Protein AF-A0A932GAU3-F1 (afdb_monomer_lite)

Sequence (92 aa):
MNWVETKDGARIYVTGLLTNRSPIAWSSIEFECRFFDANGGMVDAANSRAYVTMRPSDDSAFRAVVVPGVASNEYRSLKIAVSTARNSKGGF

Secondary structure (DSSP, 8-state):
-EEEEETTEEEEEEEEEEE--SSS-EEEEEEEEEEE-TTS-EEEEEEEEE---B-TT-EEEEEEEE--SS-GGG--EEEEEEEEEEETT---

Foldseek 3Di:
DDWDQDPVGIKDKDKDKDFAQDQFKWAFWKKKKWFAFPVRHTQDIDMDTDRDIAHHGDIDMDIDMDDHPDDPNRTDDMDMDGPDIDGPPDDD

Radius of gyration: 15.1 Å; chains: 1; bounding box: 36×22×41 Å

pLDDT: mean 91.51, std 8.44, range [47.31, 98.0]

Structure (mmCIF, N/CA/C/O backbone):
data_AF-A0A932GAU3-F1
#
_entry.id   AF-A0A932GAU3-F1
#
loop_
_atom_site.group_PDB
_atom_site.id
_atom_site.type_symbol
_atom_site.label_atom_id
_atom_site.label_alt_id
_atom_site.label_comp_id
_atom_site.label_asym_id
_atom_site.label_entity_id
_atom_site.label_seq_id
_atom_site.pdbx_PDB_ins_code
_atom_site.Cartn_x
_atom_site.Cartn_y
_atom_site.Cartn_z
_atom_site.occupancy
_atom_site.B_iso_or_equiv
_atom_site.auth_seq_id
_atom_site.auth_comp_id
_atom_site.auth_asym_id
_atom_site.auth_atom_id
_atom_site.pdbx_PDB_model_num
ATOM 1 N N . MET A 1 1 ? -2.034 -6.515 7.077 1.00 87.69 1 MET A N 1
ATOM 2 C CA . MET A 1 1 ? -2.713 -5.284 7.530 1.00 87.69 1 MET A CA 1
ATOM 3 C C . MET A 1 1 ? -2.627 -5.269 9.039 1.00 87.69 1 MET A C 1
ATOM 5 O O . MET A 1 1 ? -3.130 -6.201 9.646 1.00 87.69 1 MET A O 1
ATOM 9 N N . ASN A 1 2 ? -1.956 -4.279 9.618 1.00 93.00 2 ASN A N 1
ATOM 10 C CA . ASN A 1 2 ? -1.710 -4.218 11.057 1.00 93.00 2 ASN A CA 1
ATOM 11 C C . ASN A 1 2 ? -2.312 -2.939 11.632 1.00 93.00 2 ASN A C 1
ATOM 13 O O . ASN A 1 2 ? -2.014 -1.858 11.128 1.00 93.00 2 ASN A O 1
ATOM 17 N N . TRP A 1 3 ? -3.121 -3.070 12.679 1.00 95.06 3 TRP A N 1
ATOM 18 C CA . TRP A 1 3 ? -3.617 -1.945 13.466 1.00 95.06 3 TRP A CA 1
ATOM 19 C C . TRP A 1 3 ? -2.612 -1.612 14.559 1.00 95.06 3 TRP A C 1
ATOM 21 O O . TRP A 1 3 ? -2.121 -2.508 15.245 1.00 95.06 3 TRP A O 1
ATOM 31 N N . VAL A 1 4 ? -2.284 -0.334 14.697 1.00 95.75 4 VAL A N 1
ATOM 32 C CA . VAL A 1 4 ? -1.327 0.156 15.685 1.00 95.75 4 VAL A CA 1
ATOM 33 C C . VAL A 1 4 ? -1.880 1.430 16.295 1.00 95.75 4 VAL A C 1
ATOM 35 O O . VAL A 1 4 ? -2.159 2.391 15.580 1.00 95.75 4 VAL A O 1
ATOM 38 N N . GLU A 1 5 ? -1.995 1.444 17.618 1.00 95.25 5 GLU A N 1
ATOM 39 C CA . GLU A 1 5 ? -2.276 2.669 18.357 1.00 95.25 5 GLU A CA 1
ATOM 40 C C . GLU A 1 5 ? -1.015 3.525 18.430 1.00 95.25 5 GLU A C 1
ATOM 42 O O . GLU A 1 5 ? 0.063 3.059 18.806 1.00 95.25 5 GLU A O 1
ATOM 47 N N . THR A 1 6 ? -1.147 4.790 18.048 1.00 93.31 6 THR A N 1
ATOM 48 C CA . THR A 1 6 ? -0.077 5.782 18.157 1.00 93.31 6 THR A CA 1
ATOM 49 C C . THR A 1 6 ? -0.532 6.917 19.064 1.00 93.31 6 THR A C 1
ATOM 51 O O . THR A 1 6 ? -1.720 7.066 19.341 1.00 93.31 6 THR A O 1
ATOM 54 N N . LYS A 1 7 ? 0.402 7.771 19.492 1.00 93.69 7 LYS A N 1
ATOM 55 C CA . LYS A 1 7 ? 0.068 8.990 20.251 1.00 93.69 7 LYS A CA 1
ATOM 56 C C . LYS A 1 7 ? -0.932 9.908 19.520 1.00 93.69 7 LYS A C 1
ATOM 58 O O . LYS A 1 7 ? -1.639 10.666 20.169 1.00 93.69 7 LYS A O 1
ATOM 63 N N . ASP A 1 8 ? -0.992 9.806 18.190 1.00 92.06 8 ASP A N 1
ATOM 64 C CA . ASP A 1 8 ? -1.829 10.616 17.301 1.00 92.06 8 ASP A CA 1
ATOM 65 C C . ASP A 1 8 ? -3.054 9.822 16.789 1.00 92.06 8 ASP A C 1
ATOM 67 O O . ASP A 1 8 ? -3.582 10.110 15.711 1.00 92.06 8 ASP A O 1
ATOM 71 N N . GLY A 1 9 ? -3.460 8.780 17.525 1.00 93.00 9 GLY A N 1
ATOM 72 C CA . GLY A 1 9 ? -4.592 7.903 17.217 1.00 93.00 9 GLY A CA 1
ATOM 73 C C . GLY A 1 9 ? -4.223 6.626 16.457 1.00 93.00 9 GLY A C 1
ATOM 74 O O . GLY A 1 9 ? -3.058 6.383 16.114 1.00 93.00 9 GLY A O 1
ATOM 75 N N . ALA A 1 10 ? -5.240 5.806 16.193 1.00 95.44 10 ALA A N 1
ATOM 76 C CA . ALA A 1 10 ? -5.105 4.532 15.500 1.00 95.44 10 ALA A CA 1
ATOM 77 C C . ALA A 1 10 ? -4.558 4.705 14.073 1.00 95.44 10 ALA A C 1
ATOM 79 O O . ALA A 1 10 ? -4.906 5.640 13.347 1.00 95.44 10 ALA A O 1
ATOM 80 N N . ARG A 1 11 ? -3.703 3.773 13.649 1.00 96.12 11 ARG A N 1
ATOM 81 C CA . ARG A 1 11 ? -3.157 3.685 12.290 1.00 96.12 11 ARG A CA 1
ATOM 82 C C . ARG A 1 11 ? -3.288 2.270 11.761 1.00 96.12 11 ARG A C 1
ATOM 84 O O . ARG A 1 11 ? -3.053 1.305 12.485 1.00 96.12 11 ARG A O 1
ATOM 91 N N . ILE A 1 12 ? -3.567 2.152 10.467 1.00 96.25 12 ILE A N 1
ATOM 92 C CA . ILE A 1 12 ? -3.435 0.892 9.739 1.00 96.25 12 ILE A CA 1
ATOM 93 C C . ILE A 1 12 ? -2.147 0.948 8.920 1.00 96.25 12 ILE A C 1
ATOM 95 O O . ILE A 1 12 ? -1.970 1.805 8.053 1.00 96.25 12 ILE A O 1
ATOM 99 N N . TYR A 1 13 ? -1.255 -0.003 9.168 1.00 94.88 13 TYR A N 1
ATOM 100 C CA . TYR A 1 13 ? -0.082 -0.249 8.344 1.00 94.88 13 TYR A CA 1
ATOM 101 C C . TYR A 1 13 ? -0.368 -1.383 7.361 1.00 94.88 13 TYR A C 1
ATOM 103 O O . TYR A 1 13 ? -0.625 -2.533 7.743 1.00 94.88 13 TYR A O 1
ATOM 111 N N . VAL A 1 14 ? -0.292 -1.062 6.074 1.00 94.56 14 VAL A N 1
ATOM 112 C CA . VAL A 1 14 ? -0.319 -2.042 4.988 1.00 94.56 14 VAL A CA 1
ATOM 113 C C . VAL A 1 14 ? 1.101 -2.202 4.480 1.00 94.56 14 VAL A C 1
ATOM 115 O O . VAL A 1 14 ? 1.671 -1.274 3.915 1.00 94.56 14 VAL A O 1
ATOM 118 N N . THR A 1 15 ? 1.676 -3.375 4.704 1.00 92.38 15 THR A N 1
ATOM 119 C CA . THR A 1 15 ? 3.007 -3.738 4.226 1.00 92.38 15 THR A CA 1
ATOM 120 C C . THR A 1 15 ? 2.905 -4.901 3.257 1.00 92.38 15 THR A C 1
ATOM 122 O O . THR A 1 15 ? 2.024 -5.753 3.384 1.00 92.38 15 THR A O 1
ATOM 125 N N . GLY A 1 16 ? 3.819 -4.949 2.300 1.00 90.50 16 GLY A N 1
ATOM 126 C CA . GLY A 1 16 ? 3.901 -6.045 1.349 1.00 90.50 16 GLY A CA 1
ATOM 127 C C . GLY A 1 16 ? 5.200 -6.006 0.563 1.00 90.50 16 GLY A C 1
ATOM 128 O O . GLY A 1 16 ? 6.006 -5.086 0.717 1.00 90.50 16 GLY A O 1
ATOM 129 N N . LEU A 1 17 ? 5.379 -7.019 -0.277 1.00 92.12 17 LEU A N 1
ATOM 130 C CA . LEU A 1 17 ? 6.470 -7.100 -1.235 1.00 92.12 17 LEU A CA 1
ATOM 131 C C . LEU A 1 17 ? 5.917 -6.779 -2.621 1.00 92.12 17 LEU A C 1
ATOM 133 O O . LEU A 1 17 ? 4.943 -7.391 -3.061 1.00 92.12 17 LEU A O 1
ATOM 137 N N . LEU A 1 18 ? 6.522 -5.807 -3.289 1.00 91.62 18 LEU A N 1
ATOM 138 C CA . LEU A 1 18 ? 6.318 -5.570 -4.706 1.00 91.62 18 LEU A CA 1
ATOM 139 C C . LEU A 1 18 ? 7.417 -6.305 -5.471 1.00 91.62 18 LEU A C 1
ATOM 141 O O . LEU A 1 18 ? 8.588 -6.149 -5.142 1.00 91.62 18 LEU A O 1
ATOM 145 N N . THR A 1 19 ? 7.033 -7.033 -6.515 1.00 92.94 19 THR A N 1
ATOM 146 C CA . THR A 1 19 ? 7.957 -7.688 -7.448 1.00 92.94 19 THR A CA 1
ATOM 147 C C . THR A 1 19 ? 7.745 -7.113 -8.841 1.00 92.94 19 THR A C 1
ATOM 149 O O . THR A 1 19 ? 6.626 -7.153 -9.366 1.00 92.94 19 THR A O 1
ATOM 152 N N . ASN A 1 20 ? 8.803 -6.622 -9.483 1.00 93.38 20 ASN A N 1
ATOM 153 C CA . ASN A 1 20 ? 8.726 -6.203 -10.881 1.00 93.38 20 ASN A CA 1
ATOM 154 C C . ASN A 1 20 ? 8.903 -7.418 -11.801 1.00 93.38 20 ASN A C 1
ATOM 156 O O . ASN A 1 20 ? 10.017 -7.840 -12.090 1.00 93.38 20 ASN A O 1
ATOM 160 N N . ARG A 1 21 ? 7.797 -7.973 -12.302 1.00 93.31 21 ARG A N 1
ATOM 161 C CA . ARG A 1 21 ? 7.822 -9.105 -13.251 1.00 93.31 21 ARG A CA 1
ATOM 162 C C . ARG A 1 21 ? 7.937 -8.688 -14.719 1.00 93.31 21 ARG A C 1
ATOM 164 O O . ARG A 1 21 ? 7.874 -9.539 -15.601 1.00 93.31 21 ARG A O 1
ATOM 171 N N . SER A 1 22 ? 8.050 -7.393 -14.998 1.00 91.94 22 SER A N 1
ATOM 172 C CA . SER A 1 22 ? 8.191 -6.898 -16.365 1.00 91.94 22 SER A CA 1
ATOM 173 C C . SER A 1 22 ? 9.662 -6.907 -16.808 1.00 91.94 22 SER A C 1
ATOM 175 O O . SER A 1 22 ? 10.558 -6.837 -15.966 1.00 91.94 22 SER A O 1
ATOM 177 N N . PRO A 1 23 ? 9.945 -6.931 -18.123 1.00 92.25 23 PRO A N 1
ATOM 178 C CA . PRO A 1 23 ? 11.313 -6.837 -18.638 1.00 92.25 23 PRO A CA 1
ATOM 179 C C . PRO A 1 23 ? 11.888 -5.409 -18.575 1.00 92.25 23 PRO A C 1
ATOM 181 O O . PRO A 1 23 ? 12.999 -5.167 -19.044 1.00 92.25 23 PRO A O 1
ATOM 184 N N . ILE A 1 24 ? 11.145 -4.444 -18.023 1.00 93.56 24 ILE A N 1
ATOM 185 C CA . ILE A 1 24 ? 11.505 -3.026 -17.983 1.00 93.56 24 ILE A CA 1
ATOM 186 C C . ILE A 1 24 ? 11.617 -2.580 -16.526 1.00 93.56 24 ILE A C 1
ATOM 188 O O . ILE A 1 24 ? 10.840 -2.989 -15.671 1.00 93.56 24 ILE A O 1
ATOM 192 N N . ALA A 1 25 ? 12.585 -1.716 -16.232 1.00 93.75 25 ALA A N 1
ATOM 193 C CA . ALA A 1 25 ? 12.708 -1.136 -14.904 1.00 93.75 25 ALA A CA 1
ATOM 194 C C . ALA A 1 25 ? 11.590 -0.110 -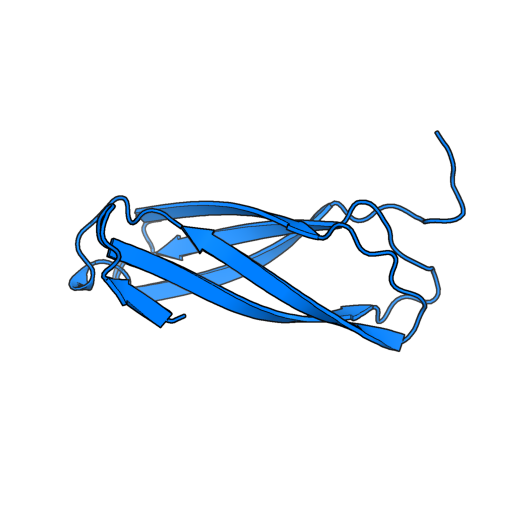14.630 1.00 93.75 25 ALA A C 1
ATOM 196 O O . ALA A 1 25 ? 11.246 0.699 -15.496 1.00 93.75 25 ALA A O 1
ATOM 197 N N . TRP A 1 26 ? 11.029 -0.139 -13.423 1.00 94.12 26 TRP A N 1
ATOM 198 C CA . TRP A 1 26 ? 9.964 0.757 -12.974 1.00 94.12 26 TRP A CA 1
ATOM 199 C C . TRP A 1 26 ? 10.507 1.884 -12.104 1.00 94.12 26 TRP A C 1
ATOM 201 O O . TRP A 1 26 ? 11.414 1.674 -11.303 1.00 94.12 26 TRP A O 1
ATOM 211 N N . SER A 1 27 ? 9.914 3.067 -12.219 1.00 91.75 27 SER A N 1
ATOM 212 C CA . SER A 1 27 ? 10.098 4.201 -11.312 1.00 91.75 27 SER A CA 1
ATOM 213 C C . SER A 1 27 ? 8.760 4.901 -11.057 1.00 91.75 27 SER A C 1
ATOM 215 O O . SER A 1 27 ? 7.761 4.613 -11.722 1.00 91.75 27 SER A O 1
ATOM 217 N N . SER A 1 28 ? 8.735 5.842 -10.104 1.00 90.12 28 SER A N 1
ATOM 218 C CA . SER A 1 28 ? 7.532 6.620 -9.753 1.00 90.12 28 SER A CA 1
ATOM 219 C C . SER A 1 28 ? 6.321 5.727 -9.459 1.00 90.12 28 SER A C 1
ATOM 221 O O . SER A 1 28 ? 5.245 5.926 -10.021 1.00 90.12 28 SER A O 1
ATOM 223 N N . ILE A 1 29 ? 6.531 4.694 -8.642 1.00 91.88 29 ILE A N 1
ATOM 224 C CA . ILE A 1 29 ? 5.519 3.670 -8.398 1.00 91.88 29 ILE A CA 1
ATOM 225 C C . ILE A 1 29 ? 4.502 4.203 -7.388 1.00 91.88 29 ILE A C 1
ATOM 227 O O . ILE A 1 29 ? 4.863 4.640 -6.291 1.00 91.88 29 ILE A O 1
ATOM 231 N N . GLU A 1 30 ? 3.228 4.136 -7.751 1.00 92.44 30 GLU A N 1
ATOM 232 C CA . GLU A 1 30 ? 2.099 4.484 -6.898 1.00 92.44 30 GLU A CA 1
ATOM 233 C C . GLU A 1 30 ? 1.234 3.249 -6.653 1.00 92.44 30 GLU A C 1
ATOM 235 O O . GLU A 1 30 ? 1.006 2.436 -7.553 1.00 92.44 30 GLU A O 1
ATOM 240 N N . PHE A 1 31 ? 0.742 3.123 -5.426 1.00 90.19 31 PHE A N 1
ATOM 241 C CA . PHE A 1 31 ? -0.166 2.064 -5.019 1.00 90.19 31 PHE A CA 1
ATOM 242 C C . PHE A 1 31 ? -1.447 2.653 -4.483 1.00 90.19 31 PHE A C 1
ATOM 244 O O . PHE A 1 31 ? -1.431 3.639 -3.745 1.00 90.19 31 PHE A O 1
ATOM 251 N N . GLU A 1 32 ? -2.527 1.948 -4.755 1.00 93.88 32 GLU A N 1
ATOM 252 C CA . GLU A 1 32 ? -3.825 2.196 -4.173 1.00 93.88 32 GLU A CA 1
ATOM 253 C C . GLU A 1 32 ? -4.200 1.015 -3.275 1.00 93.88 32 GLU A C 1
ATOM 255 O O . GLU A 1 32 ? -4.137 -0.150 -3.678 1.00 93.88 32 GLU A O 1
ATOM 260 N N . CYS A 1 33 ? -4.579 1.326 -2.042 1.00 95.69 33 CYS A N 1
ATOM 261 C CA . CYS A 1 33 ? -5.171 0.404 -1.087 1.00 95.69 33 CYS A CA 1
ATOM 262 C C . CYS A 1 33 ? -6.653 0.752 -0.968 1.00 95.69 33 CYS A C 1
ATOM 264 O O . CYS A 1 33 ? -6.981 1.876 -0.597 1.00 95.69 33 CYS A O 1
ATOM 266 N N . ARG A 1 34 ? -7.537 -0.202 -1.257 1.00 96.88 34 ARG A N 1
ATOM 267 C CA . ARG A 1 34 ? -8.989 -0.059 -1.095 1.00 96.88 34 ARG A CA 1
ATOM 268 C C . ARG A 1 34 ? -9.480 -1.028 -0.037 1.00 96.88 34 ARG A C 1
ATOM 270 O O . ARG A 1 34 ? -9.178 -2.222 -0.118 1.00 96.88 34 ARG A O 1
ATOM 277 N N . PHE A 1 35 ? -10.244 -0.524 0.916 1.00 97.69 35 PHE A N 1
ATOM 278 C CA . PHE A 1 35 ? -10.782 -1.297 2.024 1.00 97.69 35 PHE A CA 1
ATOM 279 C C . PHE A 1 35 ? -12.292 -1.418 1.880 1.00 97.69 35 PHE A C 1
ATOM 281 O O . PHE A 1 35 ? -12.962 -0.445 1.539 1.00 97.69 35 PHE A O 1
ATOM 288 N N . PHE A 1 36 ? -12.821 -2.608 2.145 1.00 98.00 36 PHE A N 1
ATOM 289 C CA . PHE A 1 36 ? -14.236 -2.908 1.955 1.00 98.00 36 PHE A CA 1
ATOM 290 C C . PHE A 1 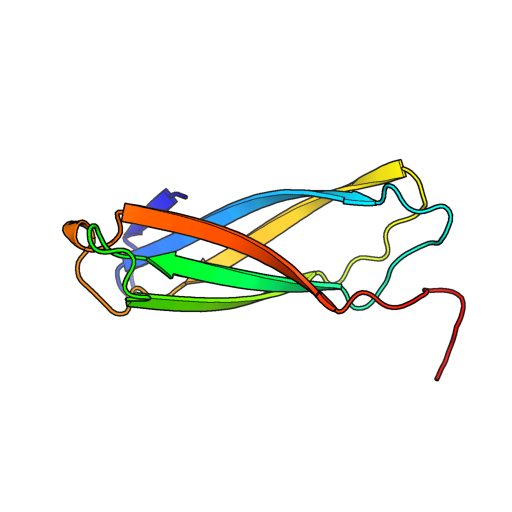36 ? -14.855 -3.522 3.206 1.00 98.00 36 PHE A C 1
ATOM 292 O O . PHE A 1 36 ? -14.185 -4.282 3.914 1.00 98.00 36 PHE A O 1
ATOM 299 N N . ASP A 1 37 ? -16.134 -3.233 3.421 1.00 97.75 37 ASP A N 1
ATOM 300 C CA . ASP A 1 37 ? -16.982 -3.847 4.438 1.00 97.75 37 ASP A CA 1
ATOM 301 C C . ASP A 1 37 ? -17.433 -5.269 4.059 1.00 97.75 37 ASP A C 1
ATOM 303 O O . ASP A 1 37 ? -17.052 -5.836 3.028 1.00 97.75 37 ASP A O 1
ATOM 307 N N . ALA A 1 38 ? -18.242 -5.873 4.932 1.00 97.31 38 ALA A N 1
ATOM 308 C CA . ALA A 1 38 ? -18.787 -7.215 4.741 1.00 97.31 38 ALA A CA 1
ATOM 309 C C . ALA A 1 38 ? -19.761 -7.339 3.557 1.00 97.31 38 ALA A C 1
ATOM 311 O O . ALA A 1 38 ? -19.921 -8.436 3.024 1.00 97.31 38 ALA A O 1
ATOM 312 N N . ASN A 1 39 ? -20.368 -6.234 3.128 1.00 97.50 39 ASN A N 1
ATOM 313 C CA . ASN A 1 39 ? -21.271 -6.163 1.982 1.00 97.50 39 ASN A CA 1
ATOM 314 C C . ASN A 1 39 ? -20.524 -5.850 0.673 1.00 97.50 39 ASN A C 1
ATOM 316 O O . ASN A 1 39 ? -21.134 -5.808 -0.394 1.00 97.50 39 ASN A O 1
ATOM 320 N N . GLY A 1 40 ? -19.206 -5.634 0.736 1.00 96.38 40 GLY A N 1
ATOM 321 C CA . GLY A 1 40 ? -18.383 -5.224 -0.398 1.00 96.38 40 GLY A CA 1
ATOM 322 C C . GLY A 1 40 ? -18.434 -3.723 -0.695 1.00 96.38 40 GLY A C 1
ATOM 323 O O . GLY A 1 40 ? -17.888 -3.299 -1.716 1.00 96.38 40 GLY A O 1
ATOM 324 N N . GLY A 1 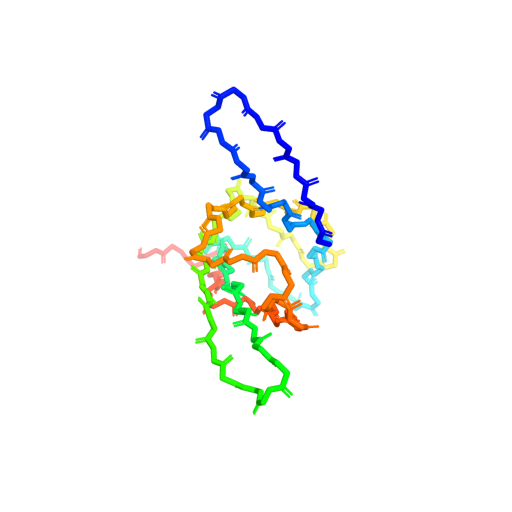41 ? -19.051 -2.918 0.172 1.00 97.75 41 GLY A N 1
ATOM 325 C CA . GLY A 1 41 ? -19.002 -1.460 0.119 1.00 97.75 41 GLY A CA 1
ATOM 326 C C . GLY A 1 41 ? -17.606 -0.960 0.475 1.00 97.75 41 GLY A C 1
ATOM 327 O O . GLY A 1 41 ? -16.971 -1.475 1.389 1.00 97.75 41 GLY A O 1
ATOM 328 N N . MET A 1 42 ? -17.081 0.013 -0.271 1.00 97.25 42 MET A N 1
ATOM 329 C CA . MET A 1 42 ? -15.769 0.589 0.033 1.00 97.25 42 MET A CA 1
ATOM 330 C C . MET A 1 42 ? -15.895 1.547 1.220 1.00 97.25 42 MET A C 1
ATOM 332 O O . MET A 1 42 ? -16.654 2.509 1.146 1.00 97.25 42 MET A O 1
ATOM 336 N N . VAL A 1 43 ? -15.141 1.291 2.288 1.00 97.56 43 VAL A N 1
ATOM 337 C CA . VAL A 1 43 ? -15.186 2.074 3.537 1.00 97.56 43 VAL A CA 1
ATOM 338 C C . VAL A 1 43 ? -13.987 2.992 3.714 1.00 97.56 43 VAL A C 1
ATOM 340 O O . VAL A 1 43 ? -14.058 3.958 4.466 1.00 97.56 43 VAL A O 1
ATOM 343 N N . ASP A 1 44 ? -12.883 2.703 3.027 1.00 96.38 44 ASP A N 1
ATOM 344 C CA . ASP A 1 44 ? -11.667 3.503 3.114 1.00 96.38 44 ASP A CA 1
ATOM 345 C C . ASP A 1 44 ? -10.798 3.310 1.867 1.00 96.38 44 ASP A C 1
ATOM 347 O O . ASP A 1 44 ? -10.882 2.289 1.168 1.00 96.38 44 ASP A O 1
ATOM 351 N N . ALA A 1 45 ? -9.930 4.280 1.603 1.00 94.94 45 ALA A N 1
ATOM 352 C CA . ALA A 1 45 ? -8.944 4.213 0.542 1.00 94.94 45 ALA A CA 1
ATOM 353 C C . ALA A 1 45 ? -7.696 5.022 0.900 1.00 94.94 45 ALA A C 1
ATOM 355 O O . ALA A 1 45 ? -7.764 6.121 1.445 1.00 94.94 45 ALA A O 1
ATOM 356 N N . ALA A 1 46 ? -6.535 4.498 0.524 1.00 93.81 46 ALA A N 1
ATOM 357 C CA . ALA A 1 46 ? -5.269 5.189 0.694 1.00 93.81 46 ALA A CA 1
ATOM 358 C C . ALA A 1 46 ? -4.393 5.031 -0.540 1.00 93.81 46 ALA A C 1
ATOM 360 O O . ALA A 1 46 ? -4.289 3.947 -1.111 1.00 93.81 46 ALA A O 1
ATOM 361 N N . ASN A 1 47 ? -3.705 6.110 -0.898 1.00 91.31 47 ASN A N 1
ATOM 362 C CA . ASN A 1 47 ? -2.669 6.087 -1.917 1.00 91.31 47 ASN A CA 1
ATOM 363 C C . ASN A 1 47 ? -1.301 6.191 -1.247 1.00 91.31 47 ASN A C 1
ATOM 365 O O . ASN A 1 47 ? -1.111 6.961 -0.305 1.00 91.31 47 ASN A O 1
ATOM 369 N N . SER A 1 48 ? -0.337 5.420 -1.735 1.00 87.94 48 SER A N 1
ATOM 370 C CA . SER A 1 48 ? 1.047 5.483 -1.276 1.00 87.94 48 SER A CA 1
ATOM 371 C C . SER A 1 48 ? 1.998 5.519 -2.460 1.00 87.94 48 SER A C 1
ATOM 373 O O . SER A 1 48 ? 1.687 5.021 -3.540 1.00 87.94 48 SER A O 1
ATOM 375 N N . ARG A 1 49 ? 3.168 6.119 -2.252 1.00 87.31 49 ARG A N 1
ATOM 376 C CA . ARG A 1 49 ? 4.221 6.220 -3.260 1.00 87.31 49 ARG A CA 1
ATOM 377 C C . ARG A 1 49 ? 5.455 5.475 -2.790 1.00 87.31 49 ARG A C 1
ATOM 379 O O . ARG A 1 49 ? 5.939 5.706 -1.683 1.00 87.31 49 ARG A O 1
ATOM 386 N N . ALA A 1 50 ? 5.981 4.623 -3.658 1.00 82.88 50 ALA A N 1
ATOM 387 C CA . ALA A 1 50 ? 7.303 4.044 -3.509 1.00 82.88 50 ALA A CA 1
ATOM 388 C C . ALA A 1 50 ? 8.325 4.932 -4.225 1.00 82.88 50 ALA A C 1
ATOM 390 O O . ALA A 1 50 ? 8.342 5.033 -5.452 1.00 82.88 50 ALA A O 1
ATOM 391 N N . TYR A 1 51 ? 9.224 5.537 -3.452 1.00 80.62 51 TYR A N 1
ATOM 392 C CA . TYR A 1 51 ? 10.367 6.294 -3.971 1.00 80.62 51 TYR A CA 1
ATOM 393 C C . TYR A 1 51 ? 11.550 5.362 -4.277 1.00 80.62 51 TYR A C 1
ATOM 395 O O . TYR A 1 51 ? 12.661 5.563 -3.796 1.00 80.62 51 TYR A O 1
ATOM 403 N N . VAL A 1 52 ? 11.295 4.301 -5.044 1.00 84.31 52 VAL A N 1
ATOM 404 C CA . VAL A 1 52 ? 12.289 3.295 -5.443 1.00 84.31 52 VAL A CA 1
ATOM 405 C C . VAL A 1 52 ? 12.230 3.079 -6.953 1.00 84.31 52 VAL A C 1
ATOM 407 O O . VAL A 1 52 ? 11.170 3.167 -7.573 1.00 84.31 52 VAL A O 1
ATOM 410 N N . THR A 1 53 ? 13.396 2.817 -7.543 1.00 89.56 53 THR A N 1
ATOM 411 C CA . THR A 1 53 ? 13.505 2.268 -8.897 1.00 89.56 53 THR A CA 1
ATOM 412 C C . THR A 1 53 ? 13.690 0.760 -8.791 1.00 89.56 53 THR A C 1
ATOM 414 O O . THR A 1 53 ? 14.598 0.317 -8.094 1.00 89.56 53 THR A O 1
ATOM 417 N N . MET A 1 54 ? 12.853 -0.016 -9.476 1.00 92.88 54 MET A N 1
ATOM 418 C CA . MET A 1 54 ? 12.894 -1.481 -9.457 1.00 92.88 54 MET A CA 1
ATOM 419 C C . MET A 1 54 ? 13.305 -2.023 -10.819 1.00 92.88 54 MET A C 1
ATOM 421 O O . MET A 1 54 ? 12.603 -1.804 -11.807 1.00 92.88 54 MET A O 1
ATOM 425 N N . ARG A 1 55 ? 14.411 -2.758 -10.896 1.00 93.31 55 ARG A N 1
ATOM 426 C CA . ARG A 1 55 ? 14.839 -3.458 -12.115 1.00 93.31 55 ARG A CA 1
ATOM 427 C C . ARG A 1 55 ? 13.943 -4.676 -12.384 1.00 93.31 55 ARG A C 1
ATOM 429 O O . ARG A 1 55 ? 13.165 -5.070 -11.516 1.00 93.31 55 ARG A O 1
ATOM 436 N N . PRO A 1 56 ? 14.010 -5.267 -13.589 1.00 93.62 56 PRO A N 1
ATOM 437 C CA . PRO A 1 56 ? 13.351 -6.540 -13.856 1.00 93.62 56 PRO A CA 1
ATOM 438 C C . PRO A 1 56 ? 13.743 -7.596 -12.821 1.00 93.62 56 PRO A C 1
ATOM 440 O O . PRO A 1 56 ? 14.926 -7.800 -12.569 1.00 93.62 56 PRO A O 1
ATOM 443 N N . SER A 1 57 ? 12.745 -8.289 -12.279 1.00 93.12 57 SER A N 1
ATOM 444 C CA . SER A 1 57 ? 12.859 -9.296 -11.213 1.00 93.12 57 SER A CA 1
ATOM 445 C C . SER A 1 57 ? 13.315 -8.778 -9.844 1.00 93.12 57 SER A C 1
ATOM 447 O O . SER A 1 57 ? 13.543 -9.594 -8.955 1.00 93.12 57 SER A O 1
ATOM 449 N N . ASP A 1 58 ? 13.418 -7.459 -9.643 1.00 93.31 58 ASP A N 1
ATOM 450 C CA . ASP A 1 58 ? 13.670 -6.910 -8.310 1.00 93.31 58 ASP A CA 1
ATOM 451 C C . ASP A 1 58 ? 12.438 -7.063 -7.415 1.00 93.31 58 ASP A C 1
ATOM 453 O O . ASP A 1 58 ? 11.290 -6.903 -7.855 1.00 93.31 58 ASP A O 1
ATOM 457 N N . ASP A 1 59 ? 12.725 -7.246 -6.130 1.00 92.88 59 ASP A N 1
ATOM 458 C CA . ASP A 1 59 ? 11.766 -7.202 -5.041 1.00 92.88 59 ASP A CA 1
ATOM 459 C C . ASP A 1 59 ? 12.006 -5.957 -4.181 1.00 92.88 59 ASP A C 1
ATOM 461 O O . ASP A 1 59 ? 13.141 -5.600 -3.857 1.00 92.88 59 ASP A O 1
ATOM 465 N N . SER A 1 60 ? 10.930 -5.284 -3.780 1.00 91.06 60 SER A N 1
ATOM 466 C CA . SER A 1 60 ? 11.001 -4.136 -2.880 1.00 91.06 60 SER A CA 1
ATOM 467 C C . SER A 1 60 ? 9.843 -4.141 -1.896 1.00 91.06 60 SER A C 1
ATOM 469 O O . SER A 1 60 ? 8.684 -4.327 -2.270 1.00 91.06 60 SER A O 1
ATOM 471 N N . ALA A 1 61 ? 10.147 -3.938 -0.617 1.00 90.94 61 ALA A N 1
ATOM 472 C CA . ALA A 1 61 ? 9.117 -3.792 0.397 1.00 90.94 61 ALA A CA 1
ATOM 473 C C . ALA A 1 61 ? 8.437 -2.422 0.267 1.00 90.94 61 ALA A C 1
ATOM 475 O O . ALA A 1 61 ? 9.102 -1.402 0.086 1.00 90.94 61 ALA A O 1
ATOM 476 N N . PHE A 1 62 ? 7.118 -2.384 0.433 1.00 89.12 62 PHE A N 1
ATOM 477 C CA . PHE A 1 62 ? 6.370 -1.135 0.545 1.00 89.12 62 PHE A CA 1
ATOM 478 C C . PHE A 1 62 ? 5.617 -1.060 1.871 1.00 89.12 62 PHE A C 1
ATOM 480 O O . PHE A 1 62 ? 5.309 -2.073 2.507 1.00 89.12 62 PHE A O 1
ATOM 487 N N . ARG A 1 63 ? 5.303 0.172 2.276 1.00 91.50 63 ARG A N 1
ATOM 488 C CA . ARG A 1 63 ? 4.444 0.466 3.420 1.00 91.50 63 ARG A CA 1
ATOM 489 C C . ARG A 1 63 ? 3.515 1.627 3.090 1.00 91.50 63 ARG A C 1
ATOM 491 O O . ARG A 1 63 ? 3.986 2.742 2.881 1.00 91.50 63 ARG A O 1
ATOM 498 N N . ALA A 1 64 ? 2.212 1.382 3.136 1.00 92.00 64 ALA A N 1
ATOM 499 C CA . ALA A 1 64 ? 1.195 2.422 3.197 1.00 92.00 64 ALA A CA 1
ATOM 500 C C . ALA A 1 64 ? 0.731 2.611 4.649 1.00 92.00 64 ALA A C 1
ATOM 502 O O . ALA A 1 64 ? 0.630 1.648 5.415 1.00 92.00 64 ALA A O 1
ATOM 503 N N . VAL A 1 65 ? 0.479 3.864 5.024 1.00 93.62 65 VAL A N 1
ATOM 504 C CA . VAL A 1 65 ? -0.037 4.248 6.342 1.00 93.62 65 VAL A CA 1
ATOM 505 C C . VAL A 1 65 ? -1.399 4.881 6.129 1.00 93.62 65 VAL A C 1
ATOM 507 O O . VAL A 1 65 ? -1.512 5.824 5.350 1.00 93.62 65 VAL A O 1
ATOM 510 N N . VAL A 1 66 ? -2.412 4.368 6.816 1.00 94.81 66 VAL A N 1
ATOM 511 C CA . VAL A 1 66 ? -3.798 4.830 6.695 1.00 94.81 66 VAL A CA 1
ATOM 512 C C . VAL A 1 66 ? -4.269 5.322 8.056 1.00 94.81 66 VAL A C 1
ATOM 514 O O . VAL A 1 66 ? -4.028 4.670 9.075 1.00 94.81 66 VAL A O 1
ATOM 517 N N . VAL A 1 67 ? -4.897 6.497 8.071 1.00 95.44 67 VAL A N 1
ATOM 518 C CA . VAL A 1 67 ? -5.740 6.926 9.192 1.00 95.44 67 VAL A CA 1
ATOM 519 C C . VAL A 1 67 ? -7.086 6.248 8.982 1.00 95.44 67 VAL A C 1
ATOM 521 O O . VAL A 1 67 ? -7.689 6.518 7.947 1.00 95.44 67 VAL A O 1
ATOM 524 N N . PRO A 1 68 ? -7.548 5.383 9.894 1.00 96.00 68 PRO A N 1
ATOM 525 C CA . PRO A 1 68 ? -8.831 4.721 9.727 1.00 96.00 68 PRO A CA 1
ATOM 526 C C . PRO A 1 68 ? -9.970 5.739 9.637 1.00 96.00 68 PRO A C 1
ATOM 528 O O . PRO A 1 68 ? -10.113 6.582 10.525 1.00 96.00 68 PRO A O 1
ATOM 531 N N . GLY A 1 69 ? -10.777 5.657 8.580 1.00 94.69 69 GLY A N 1
ATOM 532 C CA . GLY A 1 69 ? -12.002 6.447 8.433 1.00 94.69 69 GLY A CA 1
ATOM 533 C C . GLY A 1 69 ? -13.202 5.894 9.210 1.00 94.69 69 GLY A C 1
ATOM 534 O O . GLY A 1 69 ? -14.144 6.635 9.483 1.00 94.69 69 GLY A O 1
ATOM 535 N N . VAL A 1 70 ? -13.175 4.609 9.581 1.00 95.25 70 VAL A N 1
ATOM 536 C CA . VAL A 1 70 ? -14.266 3.922 10.294 1.00 95.25 70 VAL A CA 1
ATOM 537 C C . VAL A 1 70 ? -13.737 3.031 11.426 1.00 95.25 70 VAL A C 1
ATOM 539 O O . VAL A 1 70 ? -12.528 2.887 11.620 1.00 95.25 70 VAL A O 1
ATOM 542 N N . ALA A 1 71 ? -14.645 2.438 12.205 1.00 94.19 71 ALA A N 1
ATOM 543 C CA . ALA A 1 71 ? -14.288 1.512 13.275 1.00 94.19 71 ALA A CA 1
ATOM 544 C C . ALA A 1 71 ? -13.643 0.227 12.723 1.00 94.19 71 ALA A C 1
ATOM 546 O O . A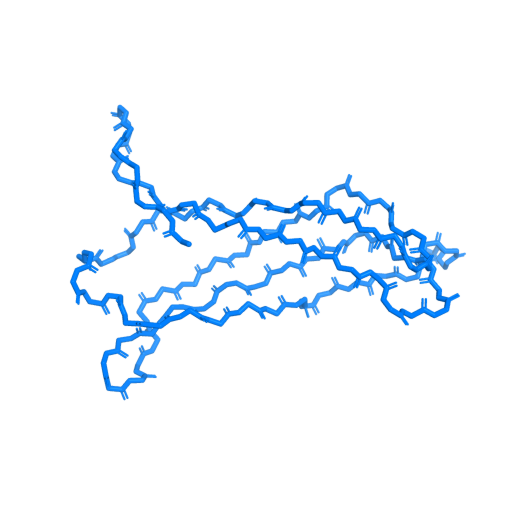LA A 1 71 ? -13.937 -0.218 11.615 1.00 94.19 71 ALA A O 1
ATOM 547 N N . SER A 1 72 ? -12.759 -0.396 13.504 1.00 94.25 72 SER A N 1
ATOM 548 C CA . SER A 1 72 ? -11.946 -1.526 13.035 1.00 94.25 72 SER A CA 1
ATOM 549 C C . SER A 1 72 ? -12.758 -2.750 12.604 1.00 94.25 72 SER A C 1
ATOM 551 O O . SER A 1 72 ? -12.342 -3.470 11.697 1.00 94.25 72 SER A O 1
ATOM 553 N N . ASN A 1 73 ? -13.931 -2.963 13.202 1.00 94.81 73 ASN A N 1
ATOM 554 C CA . ASN A 1 73 ? -14.858 -4.047 12.878 1.00 94.81 73 ASN A CA 1
ATOM 555 C C . ASN A 1 73 ? -15.571 -3.873 11.524 1.00 94.81 73 ASN A C 1
ATOM 557 O O . ASN A 1 73 ? -16.131 -4.845 11.023 1.00 94.81 73 ASN A O 1
ATOM 561 N N . GLU A 1 74 ? -15.534 -2.679 10.926 1.00 96.94 74 GLU A N 1
ATOM 562 C CA . GLU A 1 74 ? -16.123 -2.403 9.609 1.00 96.94 74 GLU A CA 1
ATOM 563 C C . GLU A 1 74 ? -15.194 -2.821 8.455 1.00 96.94 74 GLU A C 1
ATOM 565 O O . GLU A 1 74 ? -15.635 -2.990 7.322 1.00 96.94 74 GLU A O 1
ATOM 570 N N . TYR A 1 75 ? -13.900 -3.040 8.714 1.00 96.75 75 TYR A N 1
ATOM 571 C CA . TYR A 1 75 ? -12.939 -3.465 7.693 1.00 96.75 75 TYR A CA 1
ATOM 572 C C . TYR A 1 75 ? -12.986 -4.985 7.514 1.00 96.75 75 TYR A C 1
ATOM 574 O O . TYR A 1 75 ? -12.515 -5.739 8.367 1.00 96.75 75 TYR A O 1
ATOM 582 N N . ARG A 1 76 ? -13.486 -5.463 6.370 1.00 97.00 76 ARG A N 1
ATOM 583 C CA . ARG A 1 76 ? -13.558 -6.900 6.062 1.00 97.00 76 ARG A CA 1
ATOM 584 C C . ARG A 1 76 ? -12.474 -7.375 5.111 1.00 97.00 76 ARG A C 1
ATOM 586 O O . ARG A 1 76 ? -11.941 -8.470 5.288 1.00 97.00 76 ARG A O 1
ATOM 593 N N . SER A 1 77 ? -12.186 -6.603 4.069 1.00 96.88 77 SER A N 1
ATOM 594 C CA . SER A 1 77 ? -11.214 -6.995 3.049 1.00 96.88 77 SER A CA 1
ATOM 595 C C . SER A 1 77 ? -10.408 -5.812 2.528 1.00 96.88 77 SER A C 1
ATOM 597 O O . SER A 1 77 ? -10.812 -4.657 2.646 1.00 96.88 77 SER A O 1
ATOM 599 N N . LEU A 1 78 ? -9.245 -6.121 1.958 1.00 96.44 78 LEU A N 1
ATOM 600 C CA . LEU A 1 78 ? -8.298 -5.165 1.398 1.00 96.44 78 LEU A CA 1
ATOM 601 C C . LEU A 1 78 ? -7.929 -5.607 -0.018 1.00 96.44 78 LEU A C 1
ATOM 603 O O . LEU A 1 78 ? -7.560 -6.762 -0.234 1.00 96.44 78 LEU A O 1
ATOM 607 N N . LYS A 1 79 ? -7.977 -4.675 -0.969 1.00 96.12 79 LYS A N 1
ATOM 608 C CA . LYS A 1 79 ? -7.372 -4.824 -2.295 1.00 96.12 79 LYS A CA 1
ATOM 609 C C . LYS A 1 79 ? -6.230 -3.834 -2.447 1.00 96.12 79 LYS A C 1
ATOM 611 O O . LYS A 1 79 ? -6.362 -2.674 -2.070 1.00 96.12 79 LYS A O 1
ATOM 616 N N . ILE A 1 80 ? -5.129 -4.305 -3.019 1.00 94.19 80 ILE A N 1
ATOM 617 C CA . ILE A 1 80 ? -3.947 -3.494 -3.304 1.00 94.19 80 ILE A CA 1
ATOM 618 C C . ILE A 1 80 ? -3.672 -3.601 -4.797 1.00 94.19 80 ILE A C 1
ATOM 620 O O . ILE A 1 80 ? -3.669 -4.705 -5.344 1.00 94.19 80 ILE A O 1
ATOM 624 N N . ALA A 1 81 ? -3.437 -2.468 -5.444 1.00 93.19 81 ALA A N 1
ATOM 625 C CA . ALA A 1 81 ? -3.044 -2.412 -6.843 1.00 93.19 81 ALA A CA 1
ATOM 626 C C . ALA A 1 81 ? -1.936 -1.379 -7.041 1.00 93.19 81 ALA A C 1
ATOM 628 O O . ALA A 1 81 ? -1.898 -0.361 -6.353 1.00 93.19 81 ALA A O 1
ATOM 629 N N . VAL A 1 82 ? -1.051 -1.634 -8.004 1.00 91.38 82 VAL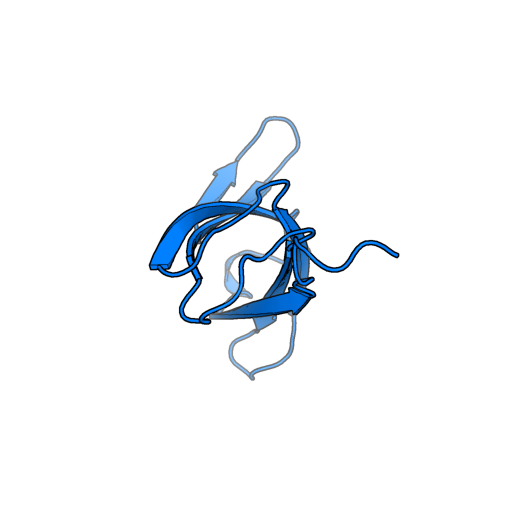 A N 1
ATOM 630 C CA . VAL A 1 82 ? -0.195 -0.583 -8.563 1.00 91.38 82 VAL A CA 1
ATOM 631 C C . VAL A 1 82 ? -1.082 0.260 -9.474 1.00 91.38 82 VAL A C 1
ATOM 633 O O . VAL A 1 82 ? -1.613 -0.259 -10.455 1.00 91.38 82 VAL A O 1
ATOM 636 N N . SER A 1 83 ? -1.276 1.531 -9.135 1.00 90.38 83 SER A N 1
ATOM 637 C CA . SER A 1 83 ? -2.059 2.468 -9.949 1.00 90.38 83 SER A CA 1
ATOM 638 C C . SER A 1 83 ? -1.207 3.084 -11.057 1.00 90.38 83 SER A C 1
ATOM 640 O O . SER A 1 83 ? -1.680 3.250 -12.179 1.00 90.38 83 SER A O 1
ATOM 642 N N . THR A 1 84 ? 0.067 3.351 -10.761 1.00 89.31 84 THR A N 1
ATOM 643 C CA . THR A 1 84 ? 1.022 3.940 -11.702 1.00 89.31 84 THR A CA 1
ATOM 644 C C . THR A 1 84 ? 2.396 3.302 -11.526 1.00 89.31 84 THR A C 1
ATOM 646 O O . THR A 1 84 ? 2.883 3.157 -10.409 1.00 89.31 84 THR A O 1
ATOM 649 N N . ALA A 1 85 ? 3.061 2.976 -12.633 1.00 90.38 85 ALA A N 1
ATOM 650 C CA . ALA A 1 85 ? 4.495 2.709 -12.682 1.00 90.38 85 ALA A CA 1
ATOM 651 C C . ALA A 1 85 ? 5.031 3.205 -14.028 1.00 90.38 85 ALA A C 1
ATOM 653 O O . ALA A 1 85 ? 4.409 2.988 -15.069 1.00 90.38 85 ALA A O 1
ATOM 654 N N . ARG A 1 86 ? 6.167 3.904 -14.019 1.00 88.75 86 ARG A N 1
ATOM 655 C CA . ARG A 1 86 ? 6.765 4.495 -15.223 1.00 88.75 86 ARG A CA 1
ATOM 656 C C . ARG A 1 86 ? 8.008 3.728 -15.643 1.00 88.75 86 ARG A C 1
ATOM 658 O O . ARG A 1 86 ? 8.726 3.202 -14.798 1.00 88.75 86 ARG A O 1
ATOM 665 N N . ASN A 1 87 ? 8.283 3.688 -16.945 1.00 88.25 87 ASN A N 1
ATOM 666 C CA . ASN A 1 87 ? 9.544 3.154 -17.452 1.00 88.25 87 ASN A CA 1
ATOM 667 C C . ASN A 1 87 ? 10.694 4.047 -16.974 1.00 88.25 87 ASN A C 1
ATOM 669 O O . ASN A 1 87 ? 10.752 5.219 -17.332 1.00 88.25 87 ASN A O 1
ATOM 673 N N . SER A 1 88 ? 11.636 3.495 -16.212 1.00 80.00 88 SER A N 1
ATOM 674 C CA . SER A 1 88 ? 12.740 4.278 -15.652 1.00 80.00 88 SER A CA 1
ATOM 675 C C . SER A 1 88 ? 13.724 4.806 -16.705 1.00 80.00 88 SER A C 1
ATOM 677 O O . SER A 1 88 ? 14.521 5.684 -16.392 1.00 80.00 88 SER A O 1
ATOM 679 N N . LYS A 1 89 ? 13.712 4.256 -17.929 1.00 75.56 89 LYS A N 1
ATOM 680 C CA . LYS A 1 89 ? 14.528 4.721 -19.065 1.00 75.56 89 LYS A CA 1
ATOM 681 C C . LYS A 1 89 ? 13.815 5.761 -19.932 1.00 75.56 89 LYS A C 1
ATOM 683 O O . LYS A 1 89 ? 14.470 6.415 -20.734 1.00 75.56 89 LYS A O 1
ATOM 688 N N . GLY A 1 90 ? 12.495 5.893 -19.801 1.00 58.47 90 GLY A N 1
ATOM 689 C CA . GLY A 1 90 ? 11.719 6.923 -20.482 1.00 58.47 90 GLY A CA 1
ATOM 690 C C . GLY A 1 90 ? 11.645 8.157 -19.596 1.00 58.47 90 GLY A C 1
ATOM 691 O O . GLY A 1 90 ? 10.789 8.224 -18.717 1.00 58.47 90 GLY A O 1
ATOM 692 N N . GLY A 1 91 ? 12.569 9.099 -19.787 1.00 47.62 91 GLY A N 1
ATOM 693 C CA . GLY A 1 91 ? 12.393 10.455 -19.264 1.00 47.62 91 GLY A CA 1
ATOM 694 C C . GLY A 1 91 ? 11.154 11.111 -19.883 1.00 47.62 91 GLY A C 1
ATOM 695 O O . GLY A 1 91 ? 10.711 10.688 -20.952 1.00 47.62 91 GLY A O 1
ATOM 696 N N . PHE A 1 92 ? 10.589 12.095 -19.181 1.00 47.31 92 PHE A N 1
ATOM 697 C CA . PHE A 1 92 ? 9.560 12.985 -19.732 1.00 47.31 92 PHE A CA 1
ATOM 698 C C . PHE A 1 92 ? 10.076 13.756 -2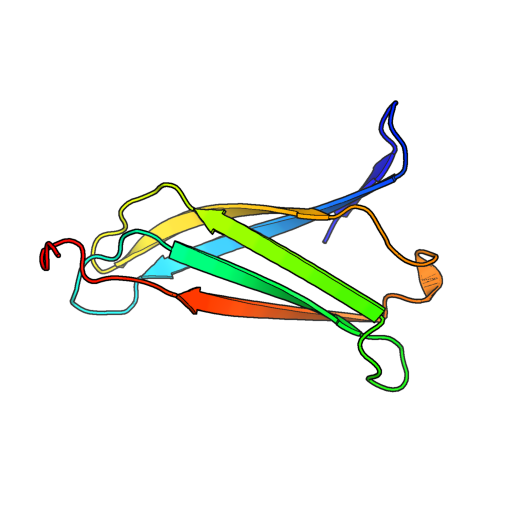0.940 1.00 47.31 92 PHE A C 1
ATOM 700 O O . PHE A 1 92 ? 11.272 14.129 -20.910 1.00 47.31 92 PHE A O 1
#